Protein AF-A0AAD9CNI4-F1 (afdb_monomer_lite)

Sequence (146 aa):
MKDGGREDPVSRHEVFEDYVNFFFQQCPEVGPCRDPPLLRRAARYLQTGEPAETFPLLPVHRTVLQGCAAPGSDCRKHLSAVSKAAELLETLCVNLFLQPWKKEIRTLKTYTGPFVYHLLPVLGSSTIQSVLASIGYLPHTDTAPR

Organism: Dissostichus eleginoides (NCBI:txid100907)

Secondary structure (DSSP, 8-state):
------PPPPPHHHHHHHHHHHHHH--S-------HHHHHHHHHHHHHS-HHHH-SS--HHHHHHHHHHSTT--HHHHHHHHHHHHHHHHHHHHHHHH-TT-HHHHS--SSSHHIIIIITTTS-HHHHHHHHHHTT----------

Foldseek 3Di:
DDDPPPDPAQDPVVLVVVVVVVLVVDDDDQWADPDPVSVVSVVSNVVPDDPCVNCVLDPLVVLLCVQVPDPPHDSVVSVVLSVLLVRVLRSLLSCCVPPVPDPCNVDDDCPDPSNVRRPVVRHPPVSVQSSCVVSPDHDDPPDPDD

InterPro domains:
  IPR048839 Spermatogenesis-associated protein 2, PUB-like domain [PF21388] (78-143)

Structure (mmCIF, N/CA/C/O backbone):
data_AF-A0AAD9CNI4-F1
#
_entry.id   AF-A0AAD9CNI4-F1
#
loop_
_atom_site.group_PDB
_atom_site.id
_atom_site.type_symbol
_atom_site.label_atom_id
_atom_site.label_alt_id
_atom_site.label_comp_id
_atom_site.label_asym_id
_atom_site.label_entity_id
_atom_site.label_seq_id
_atom_site.pdbx_PDB_ins_code
_atom_site.Cartn_x
_atom_site.Cartn_y
_atom_site.Cartn_z
_atom_site.occupancy
_atom_site.B_iso_or_equiv
_atom_site.auth_seq_id
_atom_site.auth_comp_id
_atom_site.auth_asym_id
_atom_site.auth_atom_id
_atom_site.pdbx_PDB_model_num
ATOM 1 N N . MET A 1 1 ? 3.572 -41.104 -13.201 1.00 38.69 1 MET A N 1
ATOM 2 C CA . MET A 1 1 ? 4.186 -40.336 -12.098 1.00 38.69 1 MET A CA 1
ATOM 3 C C . MET A 1 1 ? 3.749 -38.888 -12.224 1.00 38.69 1 MET A C 1
ATOM 5 O O . MET A 1 1 ? 3.905 -38.327 -13.298 1.00 38.69 1 MET A O 1
ATOM 9 N N . LYS A 1 2 ? 3.231 -38.354 -11.112 1.00 43.00 2 LYS A N 1
ATOM 10 C CA . LYS A 1 2 ? 2.795 -36.979 -10.829 1.00 43.00 2 LYS A CA 1
ATOM 11 C C . LYS A 1 2 ? 1.507 -36.511 -11.518 1.00 43.00 2 LYS A C 1
ATOM 13 O O . LYS A 1 2 ? 1.507 -35.987 -12.624 1.00 43.00 2 LYS A O 1
ATOM 18 N N . ASP A 1 3 ? 0.428 -36.736 -10.776 1.00 41.16 3 ASP A N 1
ATOM 19 C CA . ASP A 1 3 ? -0.888 -36.133 -10.925 1.00 41.16 3 ASP A CA 1
ATOM 20 C C . ASP A 1 3 ? -0.742 -34.606 -11.013 1.00 41.16 3 ASP A C 1
ATOM 22 O O . ASP A 1 3 ? -0.270 -33.949 -10.081 1.00 41.16 3 ASP A O 1
ATOM 26 N N . GLY A 1 4 ? -1.041 -34.060 -12.189 1.00 45.12 4 GLY A N 1
ATOM 27 C CA . GLY A 1 4 ? -1.123 -32.626 -12.421 1.00 45.12 4 GLY A CA 1
ATOM 28 C C . GLY A 1 4 ? -2.446 -32.130 -11.869 1.00 45.12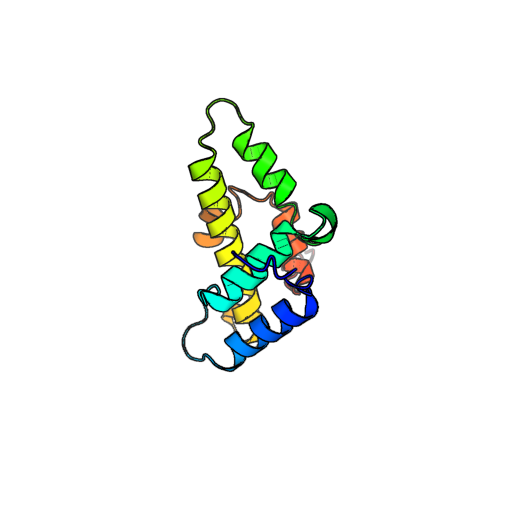 4 GLY A C 1
ATOM 29 O O . GLY A 1 4 ? -3.365 -31.869 -12.642 1.00 45.12 4 GLY A O 1
ATOM 30 N N . GLY A 1 5 ? -2.552 -32.054 -10.542 1.00 43.47 5 GLY A N 1
ATOM 31 C CA . GLY A 1 5 ? -3.684 -31.419 -9.886 1.00 43.47 5 GLY A CA 1
ATOM 32 C C . GLY A 1 5 ? -3.807 -29.998 -10.423 1.00 43.47 5 GLY A C 1
ATOM 33 O O . GLY A 1 5 ? -2.932 -29.166 -10.180 1.00 43.47 5 GLY A O 1
ATOM 34 N N . ARG A 1 6 ? -4.855 -29.740 -11.212 1.00 50.78 6 ARG A N 1
ATOM 35 C CA . ARG A 1 6 ? -5.294 -28.379 -11.517 1.00 50.78 6 ARG A CA 1
ATOM 36 C C . ARG A 1 6 ? -5.614 -27.744 -10.173 1.00 50.78 6 ARG A C 1
ATOM 38 O O . ARG A 1 6 ? -6.615 -28.092 -9.562 1.00 50.78 6 ARG A O 1
ATOM 45 N N . GLU A 1 7 ? -4.721 -26.893 -9.686 1.00 61.81 7 GLU A N 1
ATOM 46 C CA . GLU A 1 7 ? -5.048 -26.034 -8.559 1.00 61.81 7 GLU A CA 1
ATOM 47 C C . GLU A 1 7 ? -6.173 -25.106 -9.023 1.00 61.81 7 GLU A C 1
ATOM 49 O O . GLU A 1 7 ? -6.046 -24.450 -10.061 1.00 61.81 7 GLU A O 1
ATOM 54 N N . ASP A 1 8 ? -7.289 -25.118 -8.298 1.00 65.56 8 ASP A N 1
ATOM 55 C CA . ASP A 1 8 ? -8.431 -24.263 -8.598 1.00 65.56 8 ASP A CA 1
ATOM 56 C C . ASP A 1 8 ? -8.015 -22.782 -8.596 1.00 65.56 8 ASP A C 1
ATOM 58 O O . ASP A 1 8 ? -7.107 -22.386 -7.850 1.00 65.56 8 ASP A O 1
ATOM 62 N N . PRO A 1 9 ? -8.642 -21.947 -9.444 1.00 73.00 9 PRO A N 1
ATOM 63 C CA . PRO A 1 9 ? -8.328 -20.528 -9.505 1.00 73.00 9 PRO A CA 1
ATOM 64 C C . PRO A 1 9 ? -8.531 -19.885 -8.130 1.00 73.00 9 PRO A C 1
ATOM 66 O O . PRO A 1 9 ? -9.610 -19.956 -7.547 1.00 73.00 9 PRO A O 1
ATOM 69 N N . VAL A 1 10 ? -7.479 -19.246 -7.614 1.00 82.25 10 VAL A N 1
ATOM 70 C CA . VAL A 1 10 ? -7.516 -18.580 -6.307 1.00 82.25 10 VAL A CA 1
ATOM 71 C C . VAL A 1 10 ? -8.415 -17.347 -6.401 1.00 82.25 10 VAL A C 1
ATOM 73 O O . VAL A 1 10 ? -8.142 -16.437 -7.183 1.00 82.25 10 VAL A O 1
ATOM 76 N N . SER A 1 11 ? -9.476 -17.295 -5.596 1.00 88.06 11 SER A N 1
ATOM 77 C CA . SER A 1 11 ? -10.406 -16.163 -5.577 1.00 88.06 11 SER A CA 1
ATOM 78 C C . SER A 1 11 ? -9.807 -14.949 -4.862 1.00 88.06 11 SER A C 1
ATOM 80 O O . SER A 1 11 ? -9.264 -15.060 -3.760 1.00 88.06 11 SER A O 1
ATOM 82 N N . ARG A 1 12 ? -9.977 -13.749 -5.440 1.00 88.19 12 ARG A N 1
ATOM 83 C CA . ARG A 1 12 ? -9.619 -12.475 -4.785 1.00 88.19 12 ARG A CA 1
ATOM 84 C C . ARG A 1 12 ? -10.300 -12.328 -3.422 1.00 88.19 12 ARG A C 1
ATOM 86 O O . ARG A 1 12 ? -9.697 -11.794 -2.495 1.00 88.19 12 ARG A O 1
ATOM 93 N N . HIS A 1 13 ? -11.559 -12.758 -3.331 1.00 90.75 13 HIS A N 1
ATOM 94 C CA . HIS A 1 13 ? -12.376 -12.629 -2.127 1.00 90.75 13 HIS A CA 1
ATOM 95 C C . HIS A 1 13 ? -11.804 -13.457 -0.977 1.00 90.75 13 HIS A C 1
ATOM 97 O O . HIS A 1 13 ? -11.609 -12.932 0.111 1.00 90.75 13 HIS A O 1
ATOM 103 N N . GLU A 1 14 ? -11.452 -14.715 -1.243 1.00 91.88 14 GLU A N 1
ATOM 104 C CA . GLU A 1 14 ? -10.886 -15.622 -0.238 1.00 91.88 14 GLU A CA 1
ATOM 105 C C . GLU A 1 14 ? -9.552 -15.093 0.299 1.00 91.88 14 GLU A C 1
ATOM 107 O O . GLU A 1 14 ? -9.355 -15.005 1.509 1.00 91.88 14 GLU A O 1
ATOM 112 N N . VAL A 1 15 ? -8.660 -14.643 -0.596 1.00 93.00 15 VAL A N 1
ATOM 113 C CA . VAL A 1 15 ? -7.377 -14.037 -0.197 1.00 93.00 15 VAL A CA 1
ATOM 114 C C . VAL A 1 15 ? -7.599 -12.800 0.675 1.00 93.00 15 VAL A C 1
ATOM 116 O O . VAL A 1 15 ? -6.858 -12.581 1.633 1.00 93.00 15 VAL A O 1
ATOM 119 N N . PHE A 1 16 ? -8.607 -11.986 0.355 1.00 92.88 16 PHE A N 1
ATOM 120 C CA . PHE A 1 16 ? -8.955 -10.808 1.141 1.00 92.88 16 PHE A CA 1
ATOM 121 C C . PHE A 1 16 ? -9.507 -11.171 2.527 1.00 92.88 16 PHE A C 1
ATOM 123 O O . PHE A 1 16 ? -9.082 -10.577 3.515 1.00 92.88 16 PHE A O 1
ATOM 130 N N . GLU A 1 17 ? -10.401 -12.154 2.630 1.00 94.25 17 GLU A N 1
ATOM 131 C CA . GLU A 1 17 ? -10.932 -12.611 3.920 1.00 94.25 17 GLU A CA 1
ATOM 132 C C . GLU A 1 17 ? -9.832 -13.181 4.818 1.00 94.25 17 GLU A C 1
ATOM 134 O O . GLU A 1 17 ? -9.741 -12.817 5.990 1.00 94.25 17 GLU A O 1
ATOM 139 N N . ASP A 1 18 ? -8.947 -14.013 4.266 1.00 93.38 18 ASP A N 1
ATOM 140 C CA . ASP A 1 18 ? -7.781 -14.529 4.984 1.00 93.38 18 ASP A CA 1
ATOM 141 C C . ASP A 1 18 ? -6.875 -13.400 5.495 1.00 93.38 18 ASP A C 1
ATOM 143 O O . ASP A 1 18 ? -6.397 -13.443 6.630 1.00 93.38 18 ASP A O 1
ATOM 147 N N . TYR A 1 19 ? -6.652 -12.375 4.668 1.00 93.81 19 TYR A N 1
ATOM 148 C CA . TYR A 1 19 ? -5.863 -11.197 5.022 1.00 93.81 19 TYR A CA 1
ATOM 149 C C . TYR A 1 19 ? -6.480 -10.408 6.176 1.00 93.81 19 TYR A C 1
ATOM 151 O O . TYR A 1 19 ? -5.793 -10.055 7.135 1.00 93.81 19 TYR A O 1
ATOM 159 N N . VAL A 1 20 ? -7.787 -10.164 6.117 1.00 93.00 20 VAL A N 1
ATOM 160 C CA . VAL A 1 20 ? -8.517 -9.470 7.180 1.00 93.00 20 VAL A CA 1
ATOM 161 C C . VAL A 1 20 ? -8.486 -10.284 8.477 1.00 93.00 20 VAL A C 1
ATOM 163 O O . VAL A 1 20 ? -8.184 -9.740 9.541 1.00 93.00 20 VAL A O 1
ATOM 166 N N . ASN A 1 21 ? -8.722 -11.595 8.394 1.00 91.56 21 ASN A N 1
ATOM 167 C CA . ASN A 1 21 ? -8.678 -12.497 9.543 1.00 91.56 21 ASN A CA 1
ATOM 168 C C . ASN A 1 21 ? -7.292 -12.542 10.197 1.00 91.56 21 ASN A C 1
ATOM 170 O O . ASN A 1 21 ? -7.198 -12.516 11.425 1.00 91.56 21 ASN A O 1
ATOM 174 N N . PHE A 1 22 ? -6.222 -12.550 9.397 1.00 91.62 22 PHE A N 1
ATOM 175 C CA . PHE A 1 22 ? -4.847 -12.487 9.890 1.00 91.62 22 PHE A CA 1
ATOM 176 C C . PHE A 1 22 ? -4.627 -11.267 10.798 1.00 91.62 22 PHE A C 1
ATOM 178 O O . PHE A 1 22 ? -4.124 -11.409 11.914 1.00 91.62 22 PHE A O 1
ATOM 185 N N . PHE A 1 23 ? -5.060 -10.079 10.364 1.00 90.31 23 PHE A N 1
ATOM 186 C CA . PHE A 1 23 ? -4.885 -8.852 11.144 1.00 90.31 23 PHE A CA 1
ATOM 187 C C . PHE A 1 23 ? -5.822 -8.739 12.349 1.00 90.31 23 PHE A C 1
ATOM 189 O O . PHE A 1 23 ? -5.453 -8.109 13.334 1.00 90.31 23 PHE A O 1
ATOM 196 N N . PHE A 1 24 ? -6.998 -9.371 12.329 1.00 86.00 24 PHE A N 1
ATOM 197 C CA . PHE A 1 24 ? -7.850 -9.440 13.521 1.00 86.00 24 PHE A CA 1
ATOM 198 C C . PHE A 1 24 ? -7.261 -10.317 14.631 1.00 86.00 24 PHE A C 1
ATOM 200 O O . PHE A 1 24 ? -7.490 -10.051 15.810 1.00 86.00 24 PHE A O 1
ATOM 207 N N . GLN A 1 25 ? -6.521 -11.366 14.268 1.00 84.69 25 GLN A N 1
ATOM 208 C CA . GLN A 1 25 ? -5.965 -12.325 15.226 1.00 84.69 25 GLN A CA 1
ATOM 209 C C . GLN A 1 25 ? -4.622 -11.879 15.825 1.00 84.69 25 GLN A C 1
ATOM 211 O 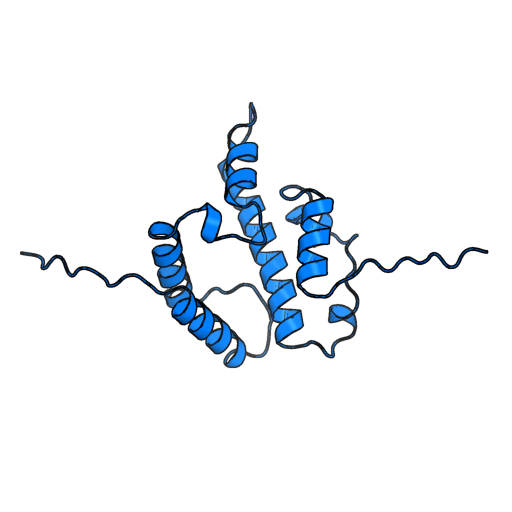O . GLN A 1 25 ? -4.254 -12.349 16.902 1.00 84.69 25 GLN A O 1
ATOM 216 N N . GLN A 1 26 ? -3.889 -10.973 15.167 1.00 72.31 26 GLN A N 1
ATOM 217 C CA . GLN A 1 26 ? -2.601 -10.464 15.646 1.00 72.31 26 GLN A CA 1
ATOM 218 C C . GLN A 1 26 ? -2.730 -9.041 16.201 1.00 72.31 26 GLN A C 1
ATOM 220 O O . GLN A 1 26 ? -3.028 -8.100 15.476 1.00 72.31 26 GLN A O 1
ATOM 225 N N . CYS A 1 27 ? -2.467 -8.869 17.498 1.00 62.62 27 CYS A N 1
ATOM 226 C CA . CYS A 1 27 ? -2.499 -7.567 18.166 1.00 62.62 27 CYS A CA 1
ATOM 227 C C . CYS A 1 27 ? -1.314 -7.499 19.142 1.00 62.62 27 CYS A C 1
ATOM 229 O O . CYS A 1 27 ? -1.409 -8.009 20.260 1.00 62.62 27 CYS A O 1
ATOM 231 N N . PRO A 1 28 ? -0.144 -7.001 18.694 1.00 60.12 28 PRO A N 1
ATOM 232 C CA . PRO A 1 28 ? 0.299 -5.745 19.312 1.00 60.12 28 PRO A CA 1
ATOM 233 C C . PRO A 1 28 ? 1.021 -4.739 18.389 1.00 60.12 28 PRO A C 1
ATOM 235 O O . PRO A 1 28 ? 1.007 -3.551 18.708 1.00 60.12 28 PRO A O 1
ATOM 238 N N . GLU A 1 29 ? 1.597 -5.142 17.249 1.00 66.19 29 GLU A N 1
ATOM 239 C CA . GLU A 1 29 ? 2.332 -4.238 16.345 1.00 66.19 29 GLU A CA 1
ATOM 240 C C . GLU A 1 29 ? 1.802 -4.313 14.914 1.00 66.19 29 GLU A C 1
ATOM 242 O O . GLU A 1 29 ? 1.814 -5.361 14.272 1.00 66.19 29 GLU A O 1
ATOM 247 N N . VAL A 1 30 ? 1.329 -3.170 14.414 1.00 77.44 30 VAL A N 1
ATOM 248 C CA . VAL A 1 30 ? 0.832 -3.046 13.046 1.00 77.44 30 VAL A CA 1
ATOM 249 C C . VAL A 1 30 ? 2.014 -2.921 12.090 1.00 77.44 30 VAL A C 1
ATOM 251 O O . VAL A 1 30 ? 2.796 -1.974 12.174 1.00 77.44 30 VAL A O 1
ATOM 254 N N . GLY A 1 31 ? 2.112 -3.859 11.154 1.00 84.75 31 GLY A N 1
ATOM 255 C CA . GLY A 1 31 ? 3.110 -3.866 10.093 1.00 84.75 31 GLY A CA 1
ATOM 256 C C . GLY A 1 31 ? 2.582 -4.550 8.833 1.00 84.75 31 GLY A C 1
ATOM 257 O O . GLY A 1 31 ? 1.448 -5.035 8.829 1.00 84.75 31 GLY A O 1
ATOM 258 N N . PRO A 1 32 ? 3.385 -4.593 7.758 1.00 88.94 32 PRO A N 1
ATOM 259 C CA . PRO A 1 32 ? 2.992 -5.272 6.531 1.00 88.94 32 PRO A CA 1
ATOM 260 C C . PRO A 1 32 ? 2.813 -6.773 6.771 1.00 88.94 32 PRO A C 1
ATOM 262 O O . PRO A 1 32 ? 3.518 -7.364 7.596 1.00 88.94 32 PRO A O 1
ATOM 265 N N . CYS A 1 33 ? 1.911 -7.410 6.029 1.00 90.81 33 CYS A N 1
ATOM 266 C CA . CYS A 1 33 ? 1.675 -8.839 6.145 1.00 90.81 33 CYS A CA 1
ATOM 267 C C . CYS A 1 33 ? 2.944 -9.630 5.789 1.00 90.81 33 CYS A C 1
ATOM 269 O O . CYS A 1 33 ? 3.515 -9.499 4.702 1.00 90.81 33 CYS A O 1
ATOM 271 N N . ARG A 1 34 ? 3.390 -10.480 6.719 1.00 90.81 34 ARG A N 1
ATOM 272 C CA . ARG A 1 34 ? 4.541 -11.380 6.535 1.00 90.81 34 ARG A CA 1
ATOM 273 C C . ARG A 1 34 ? 4.163 -12.858 6.579 1.00 90.81 34 ARG A C 1
ATOM 275 O O . ARG A 1 34 ? 5.064 -13.690 6.599 1.00 90.81 34 ARG A O 1
ATOM 282 N N . ASP A 1 35 ? 2.871 -13.187 6.584 1.00 91.44 35 ASP A N 1
ATOM 283 C CA . ASP A 1 35 ? 2.397 -14.570 6.650 1.00 91.44 35 ASP A CA 1
ATOM 284 C C . ASP A 1 35 ? 2.745 -15.344 5.363 1.00 91.44 35 ASP A C 1
ATOM 286 O O . ASP A 1 35 ? 2.193 -15.053 4.296 1.00 91.44 35 ASP A O 1
ATOM 290 N N . PRO A 1 36 ? 3.659 -16.334 5.407 1.00 93.19 36 PRO A N 1
ATOM 291 C CA . PRO A 1 36 ? 4.102 -17.015 4.192 1.00 93.19 36 PRO A CA 1
ATOM 292 C C . PRO A 1 36 ? 2.987 -17.777 3.445 1.00 93.19 36 PRO A C 1
ATOM 294 O O . PRO A 1 36 ? 2.989 -17.764 2.210 1.00 93.19 36 PRO A O 1
ATOM 297 N N . PRO A 1 37 ? 2.037 -18.469 4.111 1.00 92.38 37 PRO A N 1
ATOM 298 C CA . PRO A 1 37 ? 0.865 -19.045 3.448 1.00 92.38 37 PRO A CA 1
ATOM 299 C C . PRO A 1 37 ? 0.029 -18.020 2.675 1.00 92.38 37 PRO A C 1
ATOM 301 O O . PRO A 1 37 ? -0.285 -18.255 1.505 1.00 92.38 37 PRO A O 1
ATOM 304 N N . LEU A 1 38 ? -0.299 -16.884 3.287 1.00 93.19 38 LEU A N 1
ATOM 305 C CA . LEU A 1 38 ? -1.090 -15.828 2.667 1.00 93.19 38 LEU A CA 1
ATOM 306 C C . LEU A 1 38 ? -0.350 -15.168 1.501 1.00 93.19 38 LEU A C 1
ATOM 308 O O . LEU A 1 38 ? -0.922 -15.034 0.421 1.00 93.19 38 LEU A O 1
ATOM 312 N N . LEU A 1 39 ? 0.944 -14.869 1.655 1.00 93.69 39 LEU A N 1
ATOM 313 C CA . LEU A 1 39 ? 1.770 -14.324 0.572 1.00 93.69 39 LEU A CA 1
ATOM 314 C C . LEU A 1 39 ? 1.856 -15.279 -0.628 1.00 93.69 39 LEU A C 1
ATOM 316 O O . LEU A 1 39 ? 1.788 -14.835 -1.773 1.00 93.69 39 LEU A O 1
ATOM 320 N N . ARG A 1 40 ? 1.944 -16.598 -0.399 1.00 93.44 40 ARG A N 1
ATOM 321 C CA . ARG A 1 40 ? 1.908 -17.599 -1.483 1.00 93.44 40 ARG A CA 1
ATOM 322 C C . ARG A 1 40 ? 0.555 -17.653 -2.192 1.00 93.44 40 ARG A C 1
ATOM 324 O O . ARG A 1 40 ? 0.516 -17.843 -3.407 1.00 93.44 40 ARG A O 1
ATOM 331 N N . ARG A 1 41 ? -0.554 -17.511 -1.459 1.00 91.94 41 ARG A N 1
ATOM 332 C CA . ARG A 1 41 ? -1.903 -17.448 -2.050 1.00 91.94 41 ARG A CA 1
ATOM 333 C C . ARG A 1 41 ? -2.091 -16.175 -2.872 1.00 91.94 41 ARG A C 1
ATOM 335 O O . ARG A 1 41 ? -2.488 -16.271 -4.030 1.00 91.94 41 ARG A O 1
ATOM 342 N N . ALA A 1 42 ? -1.700 -15.022 -2.331 1.00 92.31 42 ALA A N 1
ATOM 343 C CA . ALA A 1 42 ? -1.710 -13.754 -3.051 1.00 92.31 42 ALA A CA 1
ATOM 344 C C . ALA A 1 42 ? -0.847 -13.817 -4.323 1.00 92.31 42 ALA A C 1
ATOM 346 O O . ALA A 1 42 ? -1.299 -13.414 -5.388 1.00 92.31 42 ALA A O 1
ATOM 347 N N . ALA A 1 43 ? 0.357 -14.395 -4.253 1.00 91.75 43 ALA A N 1
ATOM 348 C CA . ALA A 1 43 ? 1.221 -14.561 -5.421 1.00 91.75 43 ALA A CA 1
ATOM 349 C C . ALA A 1 43 ? 0.574 -15.411 -6.528 1.00 91.75 43 ALA A C 1
ATOM 351 O O . ALA A 1 43 ? 0.690 -15.050 -7.696 1.00 91.75 43 ALA A O 1
ATOM 352 N N . ARG A 1 44 ? -0.132 -16.499 -6.183 1.00 90.50 44 ARG A N 1
ATOM 353 C CA . ARG A 1 44 ? -0.898 -17.289 -7.166 1.00 90.50 44 ARG A CA 1
ATOM 354 C C . ARG A 1 44 ? -2.015 -16.473 -7.803 1.00 90.50 44 ARG A C 1
ATOM 356 O O . ARG A 1 44 ? -2.090 -16.441 -9.024 1.00 90.50 44 ARG A O 1
ATOM 363 N N . TYR A 1 45 ? -2.810 -15.767 -6.998 1.00 89.12 45 TYR A N 1
ATOM 364 C CA . TYR A 1 45 ? -3.860 -14.880 -7.508 1.00 89.12 45 TYR A CA 1
ATOM 365 C C . TYR A 1 45 ? -3.304 -13.846 -8.506 1.00 89.12 45 TYR A C 1
ATOM 367 O O . TYR A 1 45 ? -3.852 -13.671 -9.592 1.00 89.12 45 TYR A O 1
ATOM 375 N N . LEU A 1 46 ? -2.168 -13.216 -8.179 1.00 87.75 46 LEU A N 1
ATOM 376 C CA . LEU A 1 46 ? -1.505 -12.238 -9.049 1.00 87.75 46 LEU A CA 1
ATOM 377 C C . LEU A 1 46 ? -0.963 -12.843 -10.356 1.00 87.75 46 LEU A C 1
ATOM 379 O O . LEU A 1 46 ? -0.846 -12.125 -11.342 1.00 87.75 46 LEU A O 1
ATOM 383 N N . GLN A 1 47 ? -0.603 -14.130 -10.374 1.00 86.56 47 GLN A N 1
ATOM 384 C CA . GLN A 1 47 ? -0.112 -14.816 -11.579 1.00 86.56 47 GLN A CA 1
ATOM 385 C C . GLN A 1 47 ? -1.240 -15.200 -12.541 1.00 86.56 47 GLN A C 1
ATOM 387 O O . GLN A 1 47 ? -0.995 -15.338 -13.736 1.00 86.56 47 GLN A O 1
ATOM 392 N N . THR A 1 48 ? -2.453 -15.399 -12.023 1.00 82.88 48 THR A N 1
ATOM 393 C CA . THR A 1 48 ? -3.621 -15.819 -12.809 1.00 82.88 48 THR A CA 1
ATOM 394 C C . THR A 1 48 ? -4.538 -14.664 -13.212 1.00 82.88 48 THR A C 1
ATOM 396 O O . THR A 1 48 ? -5.410 -14.859 -14.051 1.00 82.88 48 THR A O 1
ATOM 399 N N . GLY A 1 49 ? -4.394 -13.493 -12.585 1.00 74.12 49 GLY A N 1
ATOM 400 C CA . GLY A 1 49 ? -5.256 -12.332 -12.805 1.00 74.12 49 GLY A CA 1
ATOM 401 C C . GLY A 1 49 ? -4.800 -11.416 -13.943 1.00 74.12 49 GLY A C 1
ATOM 402 O O . GLY A 1 49 ? -3.612 -11.310 -14.249 1.00 74.12 49 GLY A O 1
ATOM 403 N N . GLU A 1 50 ? -5.750 -10.684 -14.528 1.00 75.62 50 GLU A N 1
ATOM 404 C CA . GLU A 1 50 ? -5.455 -9.626 -15.497 1.00 75.62 50 GLU A CA 1
ATOM 405 C C . GLU A 1 50 ? -4.807 -8.414 -14.791 1.00 75.62 50 GLU A C 1
ATOM 407 O O . GLU A 1 50 ? -5.371 -7.887 -13.818 1.00 75.62 50 GLU A O 1
ATOM 412 N N . PRO A 1 51 ? -3.643 -7.906 -15.249 1.00 70.19 51 PRO A N 1
ATOM 413 C CA . PRO A 1 51 ? -2.913 -6.837 -14.557 1.00 70.19 51 PRO A CA 1
ATOM 414 C C . PRO A 1 51 ? -3.724 -5.554 -14.333 1.00 70.19 51 PRO A C 1
ATOM 416 O O . PRO A 1 51 ? -3.545 -4.881 -13.316 1.00 70.19 51 PRO A O 1
ATOM 419 N N . ALA A 1 52 ? -4.617 -5.216 -15.270 1.00 65.62 52 ALA A N 1
ATOM 420 C CA . ALA A 1 52 ? -5.455 -4.018 -15.206 1.00 65.62 52 ALA A CA 1
ATOM 421 C C . ALA A 1 52 ? -6.567 -4.117 -14.146 1.00 65.62 52 ALA A C 1
ATOM 423 O O . ALA A 1 52 ? -6.910 -3.116 -13.522 1.00 65.62 52 ALA A O 1
ATOM 424 N N . GLU A 1 53 ? -7.095 -5.317 -13.902 1.00 71.44 53 GLU A N 1
ATOM 425 C CA . GLU A 1 53 ? -8.163 -5.557 -12.918 1.00 71.44 53 GLU A CA 1
ATOM 426 C C . GLU A 1 53 ? -7.612 -5.818 -11.509 1.00 71.44 53 GLU A C 1
ATOM 428 O O . GLU A 1 53 ? -8.307 -5.678 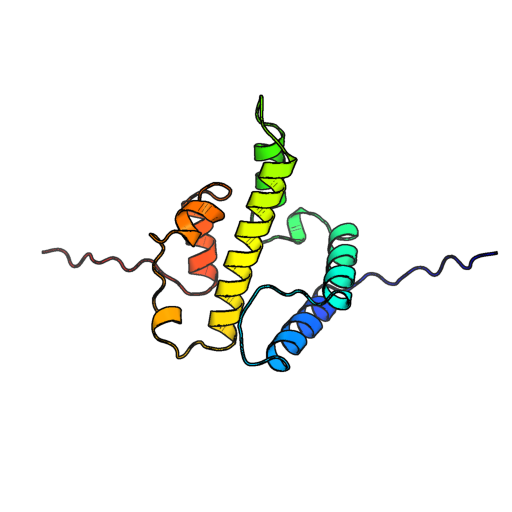-10.496 1.00 71.44 53 GLU A O 1
ATOM 433 N N . THR A 1 54 ? -6.327 -6.163 -11.438 1.00 78.50 54 THR A N 1
ATOM 434 C CA . THR A 1 54 ? -5.652 -6.541 -10.200 1.00 78.50 54 THR A CA 1
ATOM 435 C C . THR A 1 54 ? -5.389 -5.334 -9.294 1.00 78.50 54 THR A C 1
ATOM 437 O O . THR A 1 54 ? -5.529 -5.437 -8.074 1.00 78.50 54 THR A O 1
ATOM 440 N N . PHE A 1 55 ? -5.057 -4.173 -9.872 1.00 81.62 55 PHE A N 1
ATOM 441 C CA . PHE A 1 55 ? -4.681 -2.967 -9.124 1.00 81.62 55 PHE A CA 1
ATOM 442 C C . PHE A 1 55 ? -5.527 -1.746 -9.523 1.00 81.62 55 PHE A C 1
ATOM 444 O O . PHE A 1 55 ? -5.043 -0.861 -10.227 1.00 81.62 55 PHE A O 1
ATOM 451 N N . PRO A 1 56 ? -6.780 -1.638 -9.045 1.00 79.19 56 PRO A N 1
ATOM 452 C CA . PRO A 1 56 ? -7.673 -0.546 -9.443 1.00 79.19 56 PRO A CA 1
ATOM 453 C C . PRO A 1 56 ? -7.258 0.826 -8.886 1.00 79.19 56 PRO A C 1
ATOM 455 O O . PRO A 1 56 ? -7.575 1.853 -9.475 1.00 79.19 56 PRO A O 1
ATOM 458 N N . LEU A 1 57 ? -6.558 0.854 -7.746 1.00 80.25 57 LEU A N 1
ATOM 459 C CA . LEU A 1 57 ? -6.203 2.092 -7.037 1.00 80.25 57 LEU A CA 1
ATOM 460 C C . LEU A 1 57 ? -4.755 2.538 -7.268 1.00 80.25 57 LEU A C 1
ATOM 462 O O . LEU A 1 57 ? -4.427 3.705 -7.061 1.00 80.25 57 LEU A O 1
ATOM 466 N N . LEU A 1 58 ? -3.876 1.615 -7.664 1.00 84.50 58 LEU A N 1
ATOM 467 C CA . LEU A 1 58 ? -2.441 1.858 -7.768 1.00 84.50 58 LEU A CA 1
ATOM 468 C C . LEU A 1 58 ? -1.946 1.509 -9.172 1.00 84.50 58 LEU A C 1
ATOM 470 O O . LEU A 1 58 ? -2.174 0.394 -9.636 1.00 84.50 58 LEU A O 1
ATOM 474 N N . PRO A 1 59 ? -1.182 2.391 -9.837 1.00 87.69 59 PRO A N 1
ATOM 475 C CA . PRO A 1 59 ? -0.648 2.132 -11.170 1.00 87.69 59 PRO A CA 1
ATOM 476 C C . PRO A 1 59 ? 0.588 1.209 -11.129 1.00 87.69 59 PRO A C 1
ATOM 478 O O . PRO A 1 59 ? 1.589 1.498 -11.780 1.00 87.69 59 PRO A O 1
ATOM 481 N N . VAL A 1 60 ? 0.545 0.104 -10.372 1.00 86.06 60 VAL A N 1
ATOM 482 C CA . VAL A 1 60 ? 1.709 -0.744 -10.037 1.00 86.06 60 VAL A CA 1
ATOM 483 C C . VAL A 1 60 ? 2.472 -1.182 -11.285 1.00 86.06 60 VAL A C 1
ATOM 485 O O . VAL A 1 60 ? 3.675 -0.951 -11.384 1.00 86.06 60 VAL A O 1
ATOM 488 N N . HIS A 1 61 ? 1.773 -1.750 -12.270 1.00 86.44 61 HIS A N 1
ATOM 489 C CA . HIS A 1 61 ? 2.394 -2.226 -13.507 1.00 86.44 61 HIS A CA 1
ATOM 490 C C . HIS A 1 61 ? 3.100 -1.095 -14.268 1.00 86.44 61 HIS A C 1
ATOM 492 O O . HIS A 1 61 ? 4.262 -1.221 -14.654 1.00 86.44 61 HIS A O 1
ATOM 498 N N . ARG A 1 62 ? 2.429 0.054 -14.417 1.00 88.19 62 ARG A N 1
ATOM 499 C CA . ARG A 1 62 ? 2.999 1.235 -15.077 1.00 88.19 62 ARG A CA 1
ATOM 500 C C . ARG A 1 62 ? 4.223 1.760 -14.324 1.00 88.19 62 ARG A C 1
ATOM 502 O O . ARG A 1 62 ? 5.240 2.021 -14.958 1.00 88.19 62 ARG A O 1
ATOM 509 N N . THR A 1 63 ? 4.139 1.887 -13.001 1.00 90.31 63 THR A N 1
ATOM 510 C CA . THR A 1 63 ? 5.246 2.340 -12.148 1.00 90.31 63 THR A CA 1
ATOM 511 C C . THR A 1 63 ? 6.461 1.425 -12.279 1.00 90.31 63 THR A C 1
ATOM 513 O O . THR A 1 63 ? 7.583 1.913 -12.409 1.00 90.31 63 THR A O 1
ATOM 516 N N . VAL A 1 64 ? 6.261 0.104 -12.277 1.00 90.75 64 VAL A N 1
ATOM 517 C CA . VAL A 1 64 ? 7.346 -0.873 -12.441 1.00 90.75 64 VAL A CA 1
ATOM 518 C C . VAL A 1 64 ? 7.983 -0.758 -13.825 1.00 90.75 64 VAL A C 1
ATOM 520 O O . VAL A 1 64 ? 9.201 -0.605 -13.917 1.00 90.75 64 VAL A O 1
ATOM 523 N N . LEU A 1 65 ? 7.177 -0.766 -14.892 1.00 90.75 65 LEU A N 1
ATOM 524 C CA . LEU A 1 65 ? 7.681 -0.677 -16.263 1.00 90.75 65 LEU A CA 1
ATOM 525 C C . LEU A 1 65 ? 8.474 0.609 -16.508 1.00 90.75 65 LEU A C 1
ATOM 527 O O . LEU A 1 65 ? 9.567 0.557 -17.063 1.00 90.75 65 LEU A O 1
ATOM 531 N N . GLN A 1 66 ? 7.951 1.758 -16.074 1.00 88.94 66 GLN A N 1
ATOM 532 C CA . GLN A 1 66 ? 8.609 3.048 -16.282 1.00 88.94 66 GLN A CA 1
ATOM 533 C C . GLN A 1 66 ? 9.958 3.133 -15.565 1.00 88.94 66 GLN A C 1
ATOM 535 O O . GLN A 1 66 ? 10.933 3.590 -16.159 1.00 88.94 66 GLN A O 1
ATOM 540 N N . GLY A 1 67 ? 10.037 2.675 -14.313 1.00 88.06 67 GLY A N 1
ATOM 541 C CA . GLY A 1 67 ? 11.287 2.747 -13.558 1.00 88.06 67 GLY A CA 1
ATOM 542 C C . GLY A 1 67 ? 12.347 1.751 -14.024 1.00 88.06 67 GLY A C 1
ATOM 543 O O . GLY A 1 67 ? 13.527 2.071 -13.956 1.00 88.06 67 GLY A O 1
ATOM 544 N N . CYS A 1 68 ? 11.951 0.587 -14.550 1.00 91.38 68 CYS A N 1
ATOM 545 C CA . CYS A 1 68 ? 12.890 -0.390 -15.114 1.00 91.38 68 CYS A CA 1
ATOM 546 C C . CYS A 1 68 ? 13.320 -0.075 -16.558 1.00 91.38 68 CYS A C 1
ATOM 548 O O . CYS A 1 68 ? 14.362 -0.555 -16.995 1.00 91.38 68 CYS A O 1
ATOM 550 N N . ALA A 1 69 ? 12.539 0.710 -17.307 1.00 90.88 69 ALA A N 1
ATOM 551 C CA . ALA A 1 69 ? 12.861 1.093 -18.685 1.00 90.88 69 ALA A CA 1
ATOM 552 C C . ALA A 1 69 ? 13.770 2.333 -18.788 1.00 90.88 69 ALA A C 1
ATOM 554 O O . ALA A 1 69 ? 14.253 2.652 -19.875 1.00 90.88 69 ALA A O 1
ATOM 555 N N . ALA A 1 70 ? 13.997 3.056 -17.687 1.00 86.88 70 ALA A N 1
ATOM 556 C CA . ALA A 1 70 ? 14.808 4.268 -17.704 1.00 86.88 70 ALA A CA 1
ATOM 557 C C . ALA A 1 70 ? 16.299 3.952 -17.989 1.00 86.88 70 ALA A C 1
ATOM 559 O O . ALA A 1 70 ? 16.849 3.007 -17.414 1.00 86.88 70 ALA A O 1
ATOM 560 N N . PRO A 1 71 ? 16.993 4.728 -18.844 1.00 85.31 71 PRO A N 1
ATOM 561 C CA . PRO A 1 71 ? 18.414 4.520 -19.122 1.00 85.31 71 PRO A CA 1
ATOM 562 C C . PRO A 1 71 ? 19.273 4.613 -17.855 1.00 85.31 71 PRO A C 1
ATOM 564 O O . PRO A 1 71 ? 19.149 5.562 -17.085 1.00 85.31 71 PRO A O 1
ATOM 567 N N . GLY A 1 72 ? 20.148 3.627 -17.635 1.00 85.50 72 GLY A N 1
ATOM 568 C CA . GLY A 1 72 ? 20.997 3.562 -16.437 1.00 85.50 72 GLY A CA 1
ATOM 569 C C . GLY A 1 72 ? 20.251 3.210 -15.144 1.00 85.50 72 GLY A C 1
ATOM 570 O O . GLY A 1 72 ? 20.839 3.289 -14.065 1.00 85.50 72 GLY A O 1
ATOM 571 N N . SER A 1 73 ? 18.974 2.826 -15.232 1.00 86.50 73 SER A N 1
ATOM 572 C CA . SER A 1 73 ? 18.198 2.406 -14.069 1.00 86.50 73 SER A CA 1
ATOM 573 C C . SER A 1 73 ? 18.628 1.035 -13.551 1.00 86.50 73 SER A C 1
ATOM 575 O O . SER A 1 73 ? 18.952 0.111 -14.297 1.00 86.50 73 SER A O 1
ATOM 577 N N . ASP A 1 74 ? 18.599 0.898 -12.229 1.00 93.12 74 ASP A N 1
ATOM 578 C CA . ASP A 1 74 ? 18.745 -0.379 -11.547 1.00 93.12 74 ASP A CA 1
ATOM 579 C C . ASP A 1 74 ? 17.342 -0.905 -11.223 1.00 93.12 74 ASP A C 1
ATOM 581 O O . ASP A 1 74 ? 16.735 -0.542 -10.210 1.00 93.12 74 ASP A O 1
ATOM 585 N N . CYS A 1 75 ? 16.807 -1.749 -12.109 1.00 92.94 75 CYS A N 1
ATOM 586 C CA . CYS A 1 75 ? 15.456 -2.295 -11.969 1.00 92.94 75 CYS A CA 1
ATOM 587 C C . CYS A 1 75 ? 15.265 -3.059 -10.645 1.00 92.94 75 CYS A C 1
ATOM 589 O O . CYS A 1 75 ? 14.185 -3.014 -10.060 1.00 92.94 75 CYS A O 1
ATOM 591 N N . ARG A 1 76 ? 16.314 -3.696 -10.099 1.00 94.00 76 ARG A N 1
ATOM 592 C CA . ARG A 1 76 ? 16.236 -4.367 -8.791 1.00 94.00 76 ARG A CA 1
ATOM 593 C C . ARG A 1 76 ? 16.030 -3.352 -7.669 1.00 94.00 76 ARG A C 1
ATOM 595 O O . ARG A 1 76 ? 15.177 -3.570 -6.808 1.00 94.00 76 ARG A O 1
ATOM 602 N N . LYS A 1 77 ? 16.779 -2.245 -7.674 1.00 93.69 77 LYS A N 1
ATOM 603 C CA . LYS A 1 77 ? 16.575 -1.155 -6.704 1.00 93.69 77 LYS A CA 1
ATOM 604 C C . LYS A 1 77 ? 15.194 -0.526 -6.852 1.00 93.69 77 LYS A C 1
ATOM 606 O O . LYS A 1 77 ? 14.543 -0.286 -5.839 1.00 93.69 77 LYS A O 1
ATOM 611 N N . HIS A 1 78 ? 14.726 -0.321 -8.083 1.00 94.19 78 HIS A N 1
ATOM 612 C CA . HIS A 1 78 ? 13.386 0.212 -8.340 1.00 94.19 78 HIS A CA 1
ATOM 613 C C . HIS A 1 78 ? 12.287 -0.701 -7.786 1.00 94.19 78 HIS A C 1
ATOM 615 O O . HIS A 1 78 ? 11.435 -0.249 -7.027 1.00 94.19 78 HIS A O 1
ATOM 621 N N . LEU A 1 79 ? 12.345 -2.005 -8.069 1.00 94.19 79 LEU A N 1
ATOM 622 C CA . LEU A 1 79 ? 11.405 -2.987 -7.517 1.00 94.19 79 LEU A CA 1
ATOM 623 C C . LEU A 1 79 ? 11.440 -3.019 -5.983 1.00 94.19 79 LEU A C 1
ATOM 625 O O . LEU A 1 79 ? 10.392 -3.086 -5.343 1.00 94.19 79 LEU A O 1
ATOM 629 N N . SER A 1 80 ? 12.629 -2.910 -5.383 1.00 94.50 80 SER A N 1
ATOM 630 C CA . SER A 1 80 ? 12.762 -2.796 -3.929 1.00 94.50 80 SER A CA 1
ATOM 631 C C . SER A 1 80 ? 12.092 -1.530 -3.388 1.00 94.50 80 SER A C 1
ATOM 633 O O . SER A 1 80 ? 11.467 -1.585 -2.330 1.00 94.50 80 SER A O 1
ATOM 635 N N . ALA A 1 81 ? 12.201 -0.398 -4.088 1.00 94.44 81 ALA A N 1
ATOM 636 C CA . ALA A 1 81 ? 11.537 0.844 -3.703 1.00 94.44 81 ALA A CA 1
ATOM 637 C C . ALA A 1 81 ? 10.008 0.724 -3.816 1.00 94.44 81 ALA A C 1
ATOM 639 O O . ALA A 1 81 ? 9.297 1.106 -2.889 1.00 94.44 81 ALA A O 1
ATOM 640 N N . VAL A 1 82 ? 9.502 0.110 -4.893 1.00 94.50 82 VAL A N 1
ATOM 641 C CA . VAL A 1 82 ? 8.065 -0.160 -5.076 1.00 94.50 82 VAL A CA 1
ATOM 642 C C . VAL A 1 82 ? 7.536 -1.059 -3.957 1.00 94.50 82 VAL A C 1
ATOM 644 O O . VAL A 1 82 ? 6.493 -0.766 -3.376 1.00 94.50 82 VAL A O 1
ATOM 647 N N . SER A 1 83 ? 8.280 -2.106 -3.588 1.00 93.50 83 SER A N 1
ATOM 648 C CA . SER A 1 83 ? 7.926 -2.971 -2.459 1.00 93.50 83 SER A CA 1
ATOM 649 C C . SER A 1 83 ? 7.856 -2.193 -1.143 1.00 93.50 83 SER A C 1
ATOM 651 O O . SER A 1 83 ? 6.927 -2.397 -0.369 1.00 93.50 83 SER A O 1
ATOM 653 N N . LYS A 1 84 ? 8.801 -1.279 -0.881 1.00 94.81 84 LYS A N 1
ATOM 654 C CA . LYS A 1 84 ? 8.786 -0.454 0.338 1.00 94.81 84 LYS A CA 1
ATOM 655 C C . LYS A 1 84 ? 7.631 0.538 0.372 1.00 94.81 84 LYS A C 1
ATOM 657 O O . LYS A 1 84 ? 7.049 0.752 1.433 1.00 94.81 84 LYS A O 1
ATOM 662 N N . ALA A 1 85 ? 7.266 1.103 -0.772 1.00 94.69 85 ALA A N 1
ATOM 663 C CA . ALA A 1 85 ? 6.088 1.950 -0.882 1.00 94.69 85 ALA A CA 1
ATOM 664 C C . ALA A 1 85 ? 4.800 1.178 -0.577 1.00 94.69 85 ALA A C 1
ATOM 666 O O . ALA A 1 85 ? 3.963 1.663 0.182 1.00 94.69 85 ALA A O 1
ATOM 667 N N . ALA A 1 86 ? 4.667 -0.034 -1.125 1.00 93.12 86 ALA A N 1
ATOM 668 C CA . ALA A 1 86 ? 3.532 -0.910 -0.855 1.00 93.12 86 ALA A CA 1
ATOM 669 C C . ALA A 1 86 ? 3.446 -1.287 0.634 1.00 93.12 86 ALA A C 1
ATOM 671 O O . ALA A 1 86 ? 2.376 -1.156 1.217 1.00 93.12 86 ALA A O 1
ATOM 672 N N . GLU A 1 87 ? 4.567 -1.652 1.270 1.00 94.38 87 GLU A N 1
ATOM 673 C CA . GLU A 1 87 ? 4.627 -1.951 2.713 1.00 94.38 87 GLU A CA 1
ATOM 674 C C . GLU A 1 87 ? 4.186 -0.758 3.578 1.00 94.38 87 GLU A C 1
ATOM 676 O O . GLU A 1 87 ? 3.475 -0.929 4.571 1.00 94.38 87 GLU A O 1
ATOM 681 N N . LEU A 1 88 ? 4.584 0.464 3.208 1.00 94.19 88 LEU A N 1
ATOM 682 C CA . LEU A 1 88 ? 4.184 1.677 3.922 1.00 94.19 88 LEU A CA 1
ATOM 683 C C . LEU A 1 88 ? 2.684 1.968 3.761 1.00 94.19 88 LEU A C 1
ATOM 685 O O . LEU A 1 88 ? 2.019 2.283 4.748 1.00 94.19 88 LEU A O 1
ATOM 689 N N . LEU A 1 89 ? 2.147 1.851 2.541 1.00 93.50 89 LEU A N 1
ATOM 690 C CA . LEU A 1 89 ? 0.713 2.028 2.283 1.00 93.50 89 LEU A CA 1
ATOM 691 C C . LEU A 1 89 ? -0.124 0.966 3.000 1.00 93.50 89 LEU A C 1
ATOM 693 O O . LEU A 1 89 ? -1.146 1.295 3.591 1.00 93.50 89 LEU A O 1
ATOM 697 N N . GLU A 1 90 ? 0.329 -0.287 2.998 1.00 93.75 90 GLU A N 1
ATOM 698 C CA . GLU A 1 90 ? -0.310 -1.368 3.742 1.00 93.75 90 GLU A CA 1
ATOM 699 C C . GLU A 1 90 ? -0.352 -1.047 5.237 1.00 93.75 90 GLU A C 1
ATOM 701 O O . GLU A 1 90 ? -1.418 -1.063 5.846 1.00 93.75 90 GLU A O 1
ATOM 706 N N . THR A 1 91 ? 0.792 -0.667 5.810 1.00 92.50 91 THR A N 1
ATOM 707 C CA . THR A 1 91 ? 0.895 -0.293 7.225 1.00 92.50 91 THR A CA 1
ATOM 708 C C . THR A 1 91 ? -0.066 0.846 7.567 1.00 92.50 91 THR A C 1
ATOM 710 O O . THR A 1 91 ? -0.710 0.814 8.615 1.00 92.50 91 THR A O 1
ATOM 713 N N . LEU A 1 92 ? -0.203 1.845 6.692 1.00 92.31 92 LEU A N 1
ATOM 714 C CA . LEU A 1 92 ? -1.164 2.934 6.868 1.00 92.31 92 LEU A CA 1
ATOM 715 C C . L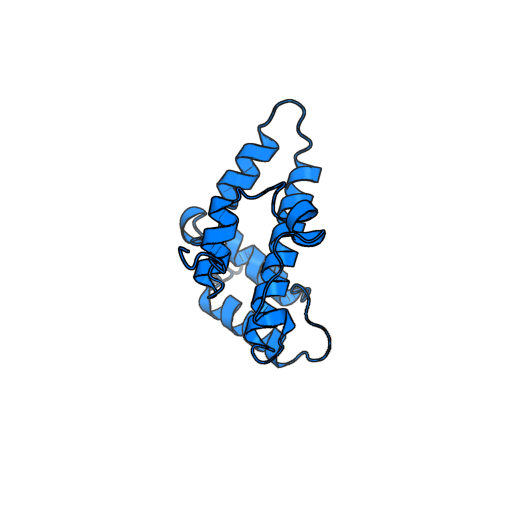EU A 1 92 ? -2.612 2.419 6.873 1.00 92.31 92 LEU A C 1
ATOM 717 O O . LEU A 1 92 ? -3.362 2.728 7.798 1.00 92.31 92 LEU A O 1
ATOM 721 N N . CYS A 1 93 ? -2.995 1.620 5.874 1.00 92.56 93 CYS A N 1
ATOM 722 C CA . CYS A 1 93 ? -4.344 1.065 5.754 1.00 92.56 93 CYS A CA 1
ATOM 723 C C . CYS A 1 93 ? -4.706 0.166 6.940 1.00 92.56 93 CYS A C 1
ATOM 725 O O . CYS A 1 93 ? -5.798 0.285 7.489 1.00 92.56 93 CYS A O 1
ATOM 727 N N . VAL A 1 94 ? -3.788 -0.699 7.375 1.00 92.69 94 VAL A N 1
ATOM 728 C CA . VAL A 1 94 ? -4.011 -1.592 8.516 1.00 92.69 94 VAL A CA 1
ATOM 729 C C . VAL A 1 94 ? -4.109 -0.799 9.818 1.00 92.69 94 VAL A C 1
ATOM 731 O O . VAL A 1 94 ? -4.982 -1.081 10.634 1.00 92.69 94 VAL A O 1
ATOM 734 N N . ASN A 1 95 ? -3.278 0.231 10.016 1.00 92.06 95 ASN A N 1
ATOM 735 C CA . ASN A 1 95 ? -3.399 1.095 11.194 1.00 92.06 95 ASN A CA 1
ATOM 736 C C . ASN A 1 95 ? -4.752 1.811 11.226 1.00 92.06 95 ASN A C 1
ATOM 738 O O . ASN A 1 95 ? -5.380 1.889 12.281 1.00 92.06 95 ASN A O 1
ATOM 742 N N . LEU A 1 96 ? -5.218 2.306 10.077 1.00 92.56 96 LEU A N 1
ATOM 743 C CA . LEU A 1 96 ? -6.536 2.922 9.959 1.00 92.56 96 LEU A CA 1
ATOM 744 C C . LEU A 1 96 ? -7.663 1.920 10.235 1.00 92.56 96 LEU A C 1
ATOM 746 O O . LEU A 1 96 ? -8.616 2.261 10.929 1.00 92.56 96 LEU A O 1
ATOM 750 N N . PHE A 1 97 ? -7.539 0.692 9.735 1.00 91.50 97 PHE A N 1
ATOM 751 C CA . PHE A 1 97 ? -8.518 -0.374 9.930 1.00 91.50 97 PHE A CA 1
ATOM 752 C C . PHE A 1 97 ? -8.607 -0.834 11.392 1.00 91.50 97 PHE A C 1
ATOM 754 O O . PHE A 1 97 ? -9.699 -0.920 11.949 1.00 91.50 97 PHE A O 1
ATOM 761 N N . LEU A 1 98 ? -7.464 -1.097 12.029 1.00 90.75 98 LEU A N 1
ATOM 762 C CA . LEU A 1 98 ? -7.407 -1.651 13.382 1.00 90.75 98 LEU A CA 1
ATOM 763 C C . LEU A 1 98 ? -7.523 -0.589 14.476 1.00 90.75 98 LEU A C 1
ATOM 765 O O . LEU A 1 98 ? -7.980 -0.899 15.573 1.00 90.75 98 LEU A O 1
ATOM 769 N N . GLN A 1 99 ? -7.055 0.638 14.230 1.00 90.88 99 GLN A N 1
ATOM 770 C CA . GLN A 1 99 ? -6.904 1.673 15.260 1.00 90.88 99 GLN A CA 1
ATOM 771 C C . GLN A 1 99 ? -7.421 3.063 14.824 1.00 90.88 99 GLN A C 1
ATOM 773 O O . GLN A 1 99 ? -6.752 4.076 15.073 1.00 90.88 99 GLN A O 1
ATOM 778 N N . PRO A 1 100 ? -8.641 3.180 14.256 1.00 91.75 100 PRO A N 1
ATOM 779 C CA . PRO A 1 100 ? -9.168 4.443 13.718 1.00 91.75 100 PRO A CA 1
ATOM 780 C C . PRO A 1 100 ? -9.390 5.545 14.772 1.00 91.75 100 PRO A C 1
ATOM 782 O O . PRO A 1 100 ? -9.623 6.713 14.445 1.00 91.75 100 PRO A O 1
ATOM 785 N N . TRP A 1 101 ? -9.365 5.208 16.064 1.00 91.19 101 TRP A N 1
ATOM 786 C CA . TRP A 1 101 ? -9.539 6.167 17.159 1.00 91.19 101 TRP A CA 1
ATOM 787 C C . TRP A 1 101 ? -8.258 6.919 17.541 1.00 91.19 101 TRP A C 1
ATOM 789 O O . TRP A 1 101 ? -8.349 7.953 18.206 1.00 91.19 101 TRP A O 1
ATOM 799 N N . LYS A 1 102 ? -7.073 6.442 17.138 1.00 90.94 102 LYS A N 1
ATOM 800 C CA . LYS A 1 102 ? -5.795 7.078 17.485 1.00 90.94 102 LYS A CA 1
ATOM 801 C C . LYS A 1 102 ? -5.612 8.405 16.748 1.00 90.94 102 LYS A C 1
ATOM 803 O O . LYS A 1 102 ? -5.869 8.512 15.550 1.00 90.94 102 LYS A O 1
ATOM 808 N N . LYS A 1 103 ? -5.134 9.433 17.458 1.00 89.06 103 LYS A N 1
ATOM 809 C CA . LYS A 1 103 ? -4.963 10.784 16.894 1.00 89.06 103 LYS A CA 1
ATOM 810 C C . LYS A 1 103 ? -3.933 10.806 15.765 1.00 89.06 103 LYS A C 1
ATOM 812 O O . LYS A 1 103 ? -4.194 11.431 14.742 1.00 89.06 103 LYS A O 1
ATOM 817 N N . GLU A 1 104 ? -2.810 10.105 15.924 1.00 88.50 104 GLU A N 1
ATOM 818 C CA . GLU A 1 104 ? -1.775 10.017 14.887 1.00 88.50 104 GLU A CA 1
ATOM 819 C C . GLU A 1 104 ? -2.245 9.292 13.621 1.00 88.50 104 GLU A C 1
ATOM 821 O O . GLU A 1 104 ? -1.696 9.523 12.549 1.00 88.50 104 GLU A O 1
ATOM 826 N N . ILE A 1 105 ? -3.277 8.451 13.736 1.00 90.44 105 ILE A N 1
ATOM 827 C CA . ILE A 1 105 ? -3.879 7.761 12.599 1.00 90.44 105 ILE A CA 1
ATOM 828 C C . ILE A 1 105 ? -4.932 8.644 11.941 1.00 90.44 105 ILE A C 1
ATOM 830 O O . ILE A 1 105 ? -5.005 8.679 10.726 1.00 90.44 105 ILE A O 1
ATOM 834 N N . ARG A 1 106 ? -5.711 9.429 12.690 1.00 89.44 106 ARG A N 1
ATOM 835 C CA . ARG A 1 106 ? -6.700 10.353 12.100 1.00 89.44 106 ARG A CA 1
ATOM 836 C C . ARG A 1 106 ? -6.072 11.504 11.318 1.00 89.44 106 ARG A C 1
ATOM 838 O O . ARG A 1 106 ? -6.650 11.949 10.331 1.00 89.44 106 ARG A O 1
ATOM 845 N N . THR A 1 107 ? -4.906 11.981 11.750 1.00 88.56 107 THR A N 1
ATOM 846 C CA . THR A 1 107 ? -4.203 13.091 11.100 1.00 88.56 107 THR A CA 1
ATOM 847 C C . THR A 1 107 ? -2.853 12.631 10.576 1.00 88.56 107 THR A C 1
ATOM 849 O O . THR A 1 107 ? -1.898 12.464 11.334 1.00 88.56 107 THR A O 1
ATOM 852 N N . LEU A 1 108 ? -2.755 12.497 9.257 1.00 88.69 108 LEU A N 1
ATOM 853 C CA . LEU A 1 108 ? -1.548 12.028 8.596 1.00 88.69 108 LEU A CA 1
ATOM 854 C C . LEU A 1 108 ? -0.613 13.185 8.224 1.00 88.69 108 LEU A C 1
ATOM 856 O O . LEU A 1 108 ? -1.002 14.126 7.533 1.00 88.69 108 LEU A O 1
ATOM 860 N N . LYS A 1 109 ? 0.658 13.088 8.627 1.00 87.06 109 LYS A N 1
ATOM 861 C CA . LYS A 1 109 ? 1.713 14.005 8.174 1.00 87.06 109 LYS A CA 1
ATOM 862 C C . LYS A 1 109 ? 2.415 13.430 6.946 1.00 87.06 109 LYS A C 1
ATOM 864 O O . LYS A 1 109 ? 3.211 12.499 7.055 1.00 87.06 109 LYS A O 1
ATOM 869 N N . THR A 1 110 ? 2.163 14.027 5.788 1.00 83.94 110 THR A N 1
ATOM 870 C CA . THR A 1 110 ? 2.734 13.586 4.505 1.00 83.94 110 THR A CA 1
ATOM 871 C C . THR A 1 110 ? 4.137 14.139 4.234 1.00 83.94 110 THR A C 1
ATOM 873 O O . THR A 1 110 ? 4.854 13.597 3.402 1.00 83.94 110 THR A O 1
ATOM 876 N N . TYR A 1 111 ? 4.581 15.166 4.965 1.00 82.81 111 TYR A N 1
ATOM 877 C CA . TYR A 1 111 ? 5.957 15.685 4.912 1.00 82.81 111 TYR A CA 1
ATOM 878 C C . TYR A 1 111 ? 6.839 15.023 5.975 1.00 82.81 111 TYR A C 1
ATOM 880 O O . TYR A 1 111 ? 7.416 15.676 6.841 1.00 82.81 111 TYR A O 1
ATOM 888 N N . THR A 1 112 ? 6.887 13.694 5.949 1.00 86.50 112 THR A N 1
ATOM 889 C CA . THR A 1 112 ? 7.704 12.885 6.859 1.00 86.50 112 THR A CA 1
ATOM 890 C C . THR A 1 112 ? 8.682 12.027 6.070 1.00 86.50 112 THR A C 1
ATOM 892 O O . THR A 1 112 ? 8.465 11.753 4.888 1.00 86.50 112 THR A O 1
ATOM 895 N N . GLY A 1 113 ? 9.759 11.588 6.729 1.00 88.38 113 GLY A N 1
ATOM 896 C CA . GLY A 1 113 ? 10.785 10.739 6.117 1.00 88.38 113 GLY A CA 1
ATOM 897 C C . GLY A 1 113 ? 10.202 9.569 5.312 1.00 88.38 113 GLY A C 1
ATOM 898 O O . GLY A 1 113 ? 10.509 9.470 4.129 1.00 88.38 113 GLY A O 1
ATOM 899 N N . PRO A 1 114 ? 9.305 8.734 5.870 1.00 87.31 114 PRO A N 1
ATOM 900 C CA . PRO A 1 114 ? 8.735 7.605 5.134 1.00 87.31 114 PRO A CA 1
ATOM 901 C C . PRO A 1 114 ? 7.987 8.006 3.853 1.00 87.31 114 PRO A C 1
ATOM 903 O O . PRO A 1 114 ? 8.171 7.378 2.816 1.00 87.31 114 PRO A O 1
ATOM 906 N N . PHE A 1 115 ? 7.196 9.081 3.875 1.00 87.75 115 PHE A N 1
ATOM 907 C CA . PHE A 1 115 ? 6.493 9.560 2.678 1.00 87.75 115 PHE A CA 1
ATOM 908 C C . PHE A 1 115 ? 7.469 10.041 1.602 1.00 87.75 115 PHE A C 1
ATOM 910 O O . PHE A 1 115 ? 7.342 9.676 0.432 1.00 87.75 115 PHE A O 1
ATOM 917 N N . VAL A 1 116 ? 8.468 10.825 2.011 1.00 88.50 116 VAL A N 1
ATOM 918 C CA . VAL A 1 116 ? 9.448 11.420 1.099 1.00 88.50 116 VAL A CA 1
ATOM 919 C C . VAL A 1 116 ? 10.400 10.371 0.526 1.00 88.50 116 VAL A C 1
ATOM 921 O O . VAL A 1 116 ? 10.723 10.429 -0.655 1.00 88.50 116 VAL A O 1
ATOM 924 N N . TYR A 1 117 ? 10.827 9.396 1.329 1.00 90.44 117 TYR A N 1
ATOM 925 C CA . TYR A 1 117 ? 11.831 8.407 0.929 1.00 90.44 117 TYR A CA 1
ATOM 926 C C . TYR A 1 117 ? 11.253 7.102 0.385 1.00 90.44 117 TYR A C 1
ATOM 928 O O . TYR A 1 117 ? 11.982 6.35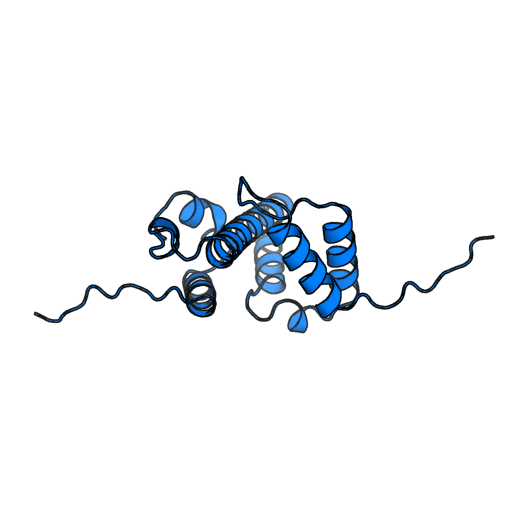9 -0.271 1.00 90.44 117 TYR A O 1
ATOM 936 N N . HIS A 1 118 ? 9.982 6.786 0.649 1.00 93.00 118 HIS A N 1
ATOM 937 C CA . HIS A 1 118 ? 9.380 5.538 0.172 1.00 93.00 118 HIS A CA 1
ATOM 938 C C . HIS A 1 118 ? 8.259 5.749 -0.838 1.00 93.00 118 HIS A C 1
ATOM 940 O O . HIS A 1 118 ? 8.181 4.954 -1.764 1.00 93.00 118 HIS A O 1
ATOM 946 N N . LEU A 1 119 ? 7.430 6.797 -0.737 1.00 92.38 119 LEU A N 1
ATOM 947 C CA . LEU A 1 119 ? 6.321 6.991 -1.686 1.00 92.38 119 LEU A CA 1
ATOM 948 C C . LEU A 1 119 ? 6.708 7.860 -2.882 1.00 92.38 119 LEU A C 1
ATOM 950 O O . LEU A 1 119 ? 6.534 7.428 -4.018 1.00 92.38 119 LEU A O 1
ATOM 954 N N . LEU A 1 120 ? 7.254 9.057 -2.645 1.00 91.31 120 LEU A N 1
ATOM 955 C CA . LEU A 1 120 ? 7.588 10.000 -3.725 1.00 91.31 120 LEU A CA 1
ATOM 956 C C . LEU A 1 120 ? 8.548 9.449 -4.796 1.00 91.31 120 LEU A C 1
ATOM 958 O O . LEU A 1 120 ? 8.371 9.807 -5.960 1.00 91.31 120 LEU A O 1
ATOM 962 N N . PRO A 1 121 ? 9.528 8.574 -4.484 1.00 90.50 121 PRO A N 1
ATOM 963 C CA . PRO A 1 121 ? 10.413 8.031 -5.513 1.00 90.50 121 PRO A CA 1
ATOM 964 C C . PRO A 1 121 ? 9.714 7.112 -6.521 1.00 90.50 121 PRO A C 1
ATOM 966 O O . PRO A 1 121 ? 10.267 6.857 -7.587 1.00 90.50 121 PRO A O 1
ATOM 969 N N . VAL A 1 122 ? 8.526 6.590 -6.196 1.00 92.62 122 VAL A N 1
ATOM 970 C CA . VAL A 1 122 ? 7.822 5.599 -7.029 1.00 92.62 122 VAL A CA 1
ATOM 971 C C . VAL A 1 122 ? 6.415 6.021 -7.447 1.00 92.62 122 VAL A C 1
ATOM 973 O O . VAL A 1 122 ? 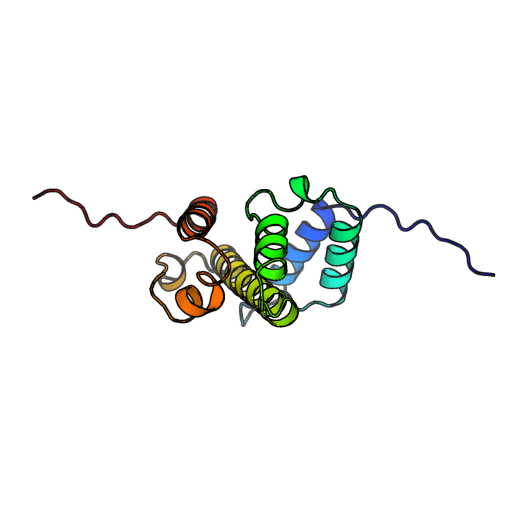5.901 5.532 -8.452 1.00 92.62 122 VAL A O 1
ATOM 976 N N . LEU A 1 123 ? 5.778 6.929 -6.709 1.00 91.31 123 LEU A N 1
ATOM 977 C CA . LEU A 1 123 ? 4.432 7.417 -6.979 1.00 91.31 123 LEU A CA 1
ATOM 978 C C . LEU A 1 123 ? 4.451 8.940 -7.096 1.00 91.31 123 LEU A C 1
ATOM 980 O O . LEU A 1 123 ? 4.988 9.642 -6.241 1.00 91.31 123 LEU A O 1
ATOM 984 N N . GLY A 1 124 ? 3.804 9.455 -8.142 1.00 89.56 124 GLY A N 1
ATOM 985 C CA . GLY A 1 124 ? 3.577 10.890 -8.274 1.00 89.56 124 GLY A CA 1
ATOM 986 C C . GLY A 1 124 ? 2.672 11.420 -7.159 1.00 89.56 124 GLY A C 1
ATOM 987 O O . GLY A 1 124 ? 1.803 10.704 -6.654 1.00 89.56 124 GLY A O 1
ATOM 988 N N . SER A 1 125 ? 2.836 12.699 -6.809 1.00 90.00 125 SER A N 1
ATOM 989 C CA . SER A 1 125 ? 2.063 13.343 -5.740 1.00 90.00 125 SER A CA 1
ATOM 990 C C . SER A 1 125 ? 0.553 13.219 -5.943 1.00 90.00 125 SER A C 1
ATOM 992 O O . SER A 1 125 ? -0.161 12.965 -4.981 1.00 90.00 125 SER A O 1
ATOM 994 N N . SER A 1 126 ? 0.060 13.333 -7.182 1.00 90.06 126 SER A N 1
ATOM 995 C CA . SER A 1 126 ? -1.364 13.154 -7.494 1.00 90.06 126 SER A CA 1
ATOM 996 C C . SER A 1 126 ? -1.855 11.745 -7.160 1.00 90.06 126 SER A C 1
ATOM 998 O O . SER A 1 126 ? -2.879 11.610 -6.502 1.00 90.06 126 SER A O 1
ATOM 1000 N N . THR A 1 127 ? -1.100 10.706 -7.527 1.00 91.19 127 THR A N 1
ATOM 1001 C CA . THR A 1 127 ? -1.428 9.313 -7.193 1.00 91.19 127 THR A CA 1
ATOM 1002 C C . THR A 1 127 ? -1.472 9.102 -5.686 1.00 91.19 127 THR A C 1
ATOM 1004 O O . THR A 1 127 ? -2.413 8.496 -5.185 1.00 91.19 127 THR A O 1
ATOM 1007 N N . ILE A 1 128 ? -0.492 9.636 -4.949 1.00 91.75 128 ILE A N 1
ATOM 1008 C CA . ILE A 1 128 ? -0.476 9.550 -3.483 1.00 91.75 128 ILE A CA 1
ATOM 1009 C C . ILE A 1 128 ? -1.727 10.218 -2.904 1.00 91.75 128 ILE A C 1
ATOM 1011 O O . ILE A 1 128 ? -2.408 9.612 -2.084 1.00 91.75 128 ILE A O 1
ATOM 1015 N N . GLN A 1 129 ? -2.074 11.426 -3.358 1.00 91.31 129 GLN A N 1
ATOM 1016 C CA . GLN A 1 129 ? -3.277 12.124 -2.893 1.00 91.31 129 GLN A CA 1
ATOM 1017 C C . GLN A 1 129 ? -4.564 11.357 -3.224 1.00 91.31 129 GLN A C 1
ATOM 1019 O O . GLN A 1 129 ? -5.433 11.246 -2.366 1.00 91.31 129 GLN A O 1
ATOM 1024 N N . SER A 1 130 ? -4.684 10.775 -4.422 1.00 91.69 130 SER A N 1
ATOM 1025 C CA . SER A 1 130 ? -5.845 9.958 -4.797 1.00 91.69 130 SER A CA 1
ATOM 1026 C C . SER A 1 130 ? -5.982 8.706 -3.929 1.00 91.69 130 SER A C 1
ATOM 1028 O O . SER A 1 130 ? -7.085 8.384 -3.492 1.00 91.69 130 SER A O 1
ATOM 1030 N N . VAL A 1 131 ? -4.873 8.022 -3.634 1.00 91.94 131 VAL A N 1
ATOM 1031 C CA . VAL A 1 131 ? -4.864 6.848 -2.747 1.00 91.94 131 VAL A CA 1
ATOM 1032 C C . VAL A 1 131 ? -5.268 7.244 -1.330 1.00 91.94 131 VAL A C 1
ATOM 1034 O O . VAL A 1 131 ? -6.151 6.616 -0.753 1.00 91.94 131 VAL A O 1
ATOM 1037 N N . LEU A 1 132 ? -4.684 8.315 -0.787 1.00 92.81 132 LEU A N 1
ATOM 1038 C CA . LEU A 1 132 ? -5.031 8.835 0.537 1.00 92.81 132 LEU A CA 1
ATOM 1039 C C . LEU A 1 132 ? -6.512 9.239 0.626 1.00 92.81 132 LEU A C 1
ATOM 1041 O O . LEU A 1 132 ? -7.194 8.855 1.575 1.00 92.81 132 LEU A O 1
ATOM 1045 N N . ALA A 1 133 ? -7.035 9.923 -0.392 1.00 93.00 133 ALA A N 1
ATOM 1046 C CA . ALA A 1 133 ? -8.446 10.288 -0.464 1.00 93.00 133 ALA A CA 1
ATOM 1047 C C . ALA A 1 133 ? -9.362 9.055 -0.514 1.00 93.00 133 ALA A C 1
ATOM 1049 O O . ALA A 1 133 ? -10.403 9.047 0.140 1.00 93.00 133 ALA A O 1
ATOM 1050 N N . SER A 1 134 ? -8.960 7.989 -1.221 1.00 92.75 134 SER A N 1
ATOM 1051 C CA . SER A 1 134 ? -9.745 6.747 -1.313 1.00 92.75 134 SER A CA 1
ATOM 1052 C C . SER A 1 134 ? -9.923 6.023 0.028 1.00 92.75 134 SER A C 1
ATOM 1054 O O . SER A 1 134 ? -10.897 5.297 0.201 1.00 92.75 134 SER A O 1
ATOM 1056 N N . ILE A 1 135 ? -9.021 6.261 0.988 1.00 92.31 135 ILE A N 1
ATOM 1057 C CA . ILE A 1 135 ? -9.101 5.727 2.357 1.00 92.31 135 ILE A CA 1
ATOM 1058 C C . ILE A 1 135 ? -9.580 6.776 3.377 1.00 92.31 135 ILE A C 1
ATOM 1060 O O . ILE A 1 135 ? -9.532 6.539 4.578 1.00 92.31 135 ILE A O 1
ATOM 1064 N N . GLY A 1 136 ? -10.059 7.935 2.914 1.00 92.62 136 GLY A N 1
ATOM 1065 C CA . GLY A 1 136 ? -10.688 8.961 3.751 1.00 92.62 136 GLY A CA 1
ATOM 1066 C C . GLY A 1 136 ? -9.763 10.072 4.259 1.00 92.62 136 GLY A C 1
ATOM 1067 O O . GLY A 1 136 ? -10.227 10.945 4.993 1.00 92.62 136 GLY A O 1
ATOM 1068 N N . TYR A 1 137 ? -8.487 10.103 3.862 1.00 92.94 137 TYR A N 1
ATOM 1069 C CA . TYR A 1 137 ? -7.603 11.235 4.156 1.00 92.94 137 TYR A CA 1
ATOM 1070 C C . TYR A 1 137 ? -7.748 12.323 3.099 1.00 92.94 137 TYR A C 1
ATOM 1072 O O . TYR A 1 137 ? -7.263 12.193 1.976 1.00 92.94 137 TYR A O 1
ATOM 1080 N N . LEU A 1 138 ? -8.372 13.431 3.485 1.00 90.81 138 LEU A N 1
ATOM 1081 C CA . LEU A 1 138 ? -8.463 14.623 2.651 1.00 90.81 138 LEU A CA 1
ATOM 1082 C C . LEU A 1 138 ? -7.386 15.640 3.054 1.00 90.81 138 LEU A C 1
ATOM 1084 O O . LEU A 1 138 ? -7.084 15.763 4.247 1.00 90.81 138 LEU A O 1
ATOM 1088 N N . PRO A 1 139 ? -6.807 16.386 2.095 1.00 86.00 139 PRO A N 1
ATOM 1089 C CA . PRO A 1 139 ? -5.907 17.484 2.412 1.00 86.00 139 PRO A CA 1
ATOM 1090 C C . PRO A 1 139 ? -6.597 18.470 3.350 1.00 86.00 139 PRO A C 1
ATOM 1092 O O . PRO A 1 139 ? -7.708 18.925 3.077 1.00 86.00 139 PRO A O 1
ATOM 1095 N N . HIS A 1 140 ? -5.932 18.829 4.445 1.00 76.50 140 HIS A N 1
ATOM 1096 C CA . HIS A 1 140 ? -6.403 19.929 5.270 1.00 76.50 140 HIS A CA 1
ATOM 1097 C C . HIS A 1 140 ? -6.086 21.231 4.533 1.00 76.50 140 HIS A C 1
ATOM 1099 O O . HIS A 1 140 ? -4.941 21.683 4.513 1.00 76.50 140 HIS A O 1
ATOM 1105 N N . THR A 1 141 ? -7.082 21.801 3.860 1.00 60.91 141 THR A N 1
ATOM 1106 C CA . THR A 1 141 ? -6.982 23.150 3.308 1.00 60.91 141 THR A CA 1
ATOM 1107 C C . THR A 1 141 ? -7.071 24.123 4.473 1.00 60.91 141 THR A C 1
ATOM 1109 O O . THR A 1 141 ? -8.166 24.482 4.905 1.00 60.91 141 THR A O 1
ATOM 1112 N N . ASP A 1 142 ? -5.926 24.543 5.008 1.00 53.47 142 ASP A N 1
ATOM 1113 C CA . ASP A 1 142 ? -5.871 25.722 5.871 1.00 53.47 142 ASP A CA 1
ATOM 1114 C C . ASP A 1 142 ? -6.037 26.956 4.971 1.00 53.47 142 ASP A C 1
ATOM 1116 O O . ASP A 1 142 ? -5.088 27.609 4.546 1.00 53.47 142 ASP A O 1
ATOM 1120 N N . THR A 1 143 ? -7.257 27.158 4.482 1.00 45.97 143 THR A N 1
ATOM 1121 C CA . THR A 1 143 ? -7.618 28.276 3.608 1.00 45.97 143 THR A CA 1
ATOM 1122 C C . THR A 1 143 ? -9.016 28.733 3.987 1.00 45.97 143 THR A C 1
ATOM 1124 O O . THR A 1 143 ? -9.982 28.585 3.245 1.00 45.97 143 THR A O 1
ATOM 1127 N N . ALA A 1 144 ? -9.125 29.303 5.186 1.00 36.28 144 ALA A N 1
ATOM 1128 C CA . ALA A 1 144 ? -10.085 30.377 5.375 1.00 36.28 144 ALA A CA 1
ATOM 1129 C C . ALA A 1 144 ? -9.546 31.594 4.596 1.00 36.28 144 ALA A C 1
ATOM 1131 O O . ALA A 1 144 ? -8.420 32.022 4.873 1.00 36.28 144 ALA A O 1
ATOM 1132 N N . PRO A 1 145 ? -10.275 32.144 3.609 1.00 50.53 145 PRO A N 1
ATOM 1133 C CA . PRO A 1 145 ? -9.908 33.436 3.051 1.00 50.53 145 PRO A CA 1
ATOM 1134 C C . PRO A 1 145 ? -10.024 34.483 4.168 1.00 50.53 145 PRO A C 1
ATOM 1136 O O . PRO A 1 145 ? -11.061 34.573 4.829 1.00 50.53 145 PRO A O 1
ATOM 1139 N N . ARG A 1 146 ? -8.939 35.223 4.414 1.00 39.12 146 ARG A N 1
ATOM 1140 C CA . ARG A 1 146 ? -9.020 36.533 5.071 1.00 39.12 146 ARG A CA 1
ATOM 1141 C C . ARG A 1 146 ? -9.406 37.579 4.042 1.00 39.12 146 ARG A C 1
ATOM 1143 O O . ARG A 1 146 ? -8.937 37.440 2.890 1.00 39.12 146 ARG A O 1
#

pLDDT: mean 84.58, std 13.75, range [36.28, 94.81]

Radius of gyration: 18.04 Å; chains: 1; bounding box: 33×77×38 Å